Protein AF-A0AA36N960-F1 (afdb_monomer)

Solvent-accessible surface area (backbone atoms only — not comparable to full-atom values): 6024 Å² total; per-residue (Å²): 109,70,69,63,56,48,68,72,43,99,72,58,83,49,68,66,59,47,54,61,64,26,72,66,51,46,50,50,57,66,43,48,58,36,32,61,65,45,42,58,62,53,45,39,52,41,58,34,55,80,50,6,33,73,75,66,74,37,24,44,54,78,75,62,32,78,67,44,54,60,55,50,51,52,50,35,53,51,51,14,51,48,43,41,59,70,47,70,66,26,65,65,52,54,54,51,53,50,54,50,50,57,55,51,66,71,74,108

Radius of gyration: 20.08 Å; Cα contacts (8 Å, |Δi|>4): 70; chains: 1; bounding box: 49×30×51 Å

pLDDT: mean 83.82, std 8.25, range [55.72, 94.06]

Sequence (108 aa):
MSAHRASVVPEVKDGIVKVLGSKFLVGLGNLAFPIFVVHGPLGQIFYKKVIATKLFGGTMMSLFGPQFFYAYLAIVLVAAWVLQKAFLTNKQVSNLSGKMVDKLSKLF

Foldseek 3Di:
DVLVVLLPDPDNPDPVNCVCPDPVNVVVVLLPVLLVVQLVVLCCCQAVQVNVCVPPVGHVCVVVNPVCVVVSVVVSSVSSVCCSPVAVPDPVNVVVVVVVVVVVVVVD

Structure (mmCIF, N/CA/C/O backbone):
data_AF-A0AA36N960-F1
#
_entry.id   AF-A0AA36N960-F1
#
loop_
_atom_site.group_PDB
_atom_site.id
_atom_site.type_symbol
_atom_site.label_atom_id
_atom_site.label_alt_id
_atom_site.label_comp_id
_atom_site.label_asym_id
_atom_site.label_entity_id
_atom_site.label_seq_id
_atom_site.pdbx_PDB_ins_code
_atom_site.Cartn_x
_atom_site.Cartn_y
_atom_site.Cartn_z
_atom_site.occupancy
_atom_site.B_iso_or_equiv
_atom_site.auth_seq_id
_atom_site.auth_comp_id
_atom_site.auth_asym_id
_atom_site.auth_atom_id
_atom_site.pdbx_PDB_model_num
ATOM 1 N N . MET A 1 1 ? -25.715 10.070 13.287 1.00 55.72 1 MET A N 1
ATOM 2 C CA . MET A 1 1 ? -26.088 9.517 14.613 1.00 55.72 1 MET A CA 1
ATOM 3 C C . MET A 1 1 ? -26.918 8.233 14.531 1.00 55.72 1 MET A C 1
ATOM 5 O O . MET A 1 1 ? -26.621 7.325 15.293 1.00 55.72 1 MET A O 1
ATOM 9 N N . SER A 1 2 ? -27.901 8.109 13.621 1.00 64.88 2 SER A N 1
ATOM 10 C CA . SER A 1 2 ? -28.723 6.883 13.487 1.00 64.88 2 SER A CA 1
ATOM 11 C C . SER A 1 2 ? -27.907 5.633 13.113 1.00 64.88 2 SER A C 1
ATOM 13 O O . SER A 1 2 ? -27.917 4.657 13.854 1.00 64.88 2 SER A O 1
ATOM 15 N N . ALA A 1 3 ? -27.086 5.703 12.056 1.00 63.44 3 ALA A N 1
ATOM 16 C CA . ALA A 1 3 ? -26.222 4.588 11.645 1.00 63.44 3 ALA A CA 1
ATOM 17 C C . ALA A 1 3 ? -25.196 4.185 12.725 1.00 63.44 3 ALA A C 1
ATOM 19 O O . ALA A 1 3 ? -24.988 3.002 12.957 1.00 63.44 3 ALA A O 1
ATOM 20 N N . HIS A 1 4 ? -24.619 5.159 13.443 1.00 66.56 4 HIS A N 1
ATOM 21 C CA . HIS A 1 4 ? -23.713 4.894 14.569 1.00 66.56 4 HIS A CA 1
ATOM 22 C C . HIS A 1 4 ? -24.427 4.184 15.729 1.00 66.56 4 HIS A C 1
ATOM 24 O O . HIS A 1 4 ? -23.867 3.286 16.345 1.00 66.56 4 HIS A O 1
ATOM 30 N N . ARG A 1 5 ? -25.672 4.567 16.045 1.00 67.62 5 ARG A N 1
ATOM 31 C CA . ARG A 1 5 ? -26.484 3.869 17.057 1.00 67.62 5 ARG A CA 1
ATOM 32 C C . ARG A 1 5 ? -26.855 2.456 16.605 1.00 67.62 5 ARG A C 1
ATOM 34 O O . ARG A 1 5 ? -26.831 1.545 17.421 1.00 67.62 5 ARG A O 1
ATOM 41 N N . ALA A 1 6 ? -27.142 2.274 15.318 1.00 67.50 6 ALA A N 1
ATOM 42 C CA . ALA A 1 6 ? -27.452 0.977 14.725 1.00 67.50 6 ALA A CA 1
ATOM 43 C C . ALA A 1 6 ? -26.234 0.036 14.627 1.00 67.50 6 ALA A C 1
ATOM 45 O O . ALA A 1 6 ? -26.418 -1.175 14.581 1.00 67.50 6 ALA A O 1
ATOM 46 N N . SER A 1 7 ? -25.003 0.561 14.623 1.00 66.50 7 SER A N 1
ATOM 47 C CA . SER A 1 7 ? -23.771 -0.241 14.558 1.00 66.50 7 SER A CA 1
ATOM 48 C C . SER A 1 7 ? -23.220 -0.687 15.918 1.00 66.50 7 SER A C 1
ATOM 50 O O . SER A 1 7 ? -22.332 -1.531 15.949 1.00 66.50 7 SER A O 1
ATOM 52 N N . VAL A 1 8 ? -23.705 -0.121 17.032 1.00 68.94 8 VAL A N 1
ATOM 53 C CA . VAL A 1 8 ? -23.256 -0.462 18.403 1.00 68.94 8 VAL A CA 1
ATOM 54 C C . VAL A 1 8 ? -24.243 -1.350 19.172 1.00 68.94 8 VAL A C 1
ATOM 56 O O . VAL A 1 8 ? -23.961 -1.739 20.303 1.00 68.94 8 VAL A O 1
ATOM 59 N N . VAL A 1 9 ? -25.397 -1.676 18.582 1.00 73.81 9 VAL A N 1
ATOM 60 C CA . VAL A 1 9 ? -26.359 -2.629 19.157 1.00 73.81 9 VAL A CA 1
ATOM 61 C C . VAL A 1 9 ? -25.942 -4.078 18.870 1.00 73.81 9 VAL A C 1
ATOM 63 O O . VAL A 1 9 ? -25.445 -4.362 17.781 1.00 73.81 9 VAL A O 1
ATOM 66 N N . PRO A 1 10 ? -26.168 -5.010 19.818 1.00 63.06 10 PRO A N 1
ATOM 67 C CA . PRO A 1 10 ? -25.724 -6.403 19.706 1.00 63.06 10 PRO A CA 1
ATOM 68 C C . PRO A 1 10 ? -26.371 -7.169 18.539 1.00 63.06 10 PRO A C 1
ATOM 70 O O . PRO A 1 10 ? -25.763 -8.092 18.007 1.00 63.06 10 PRO A O 1
ATOM 73 N N . GLU A 1 11 ? -27.561 -6.754 18.094 1.00 69.69 11 GLU A N 1
ATOM 74 C CA . GLU A 1 11 ? -28.188 -7.221 16.854 1.00 69.69 11 GLU A CA 1
ATOM 75 C C . GLU A 1 11 ? -28.402 -6.055 15.882 1.00 69.69 11 GLU A 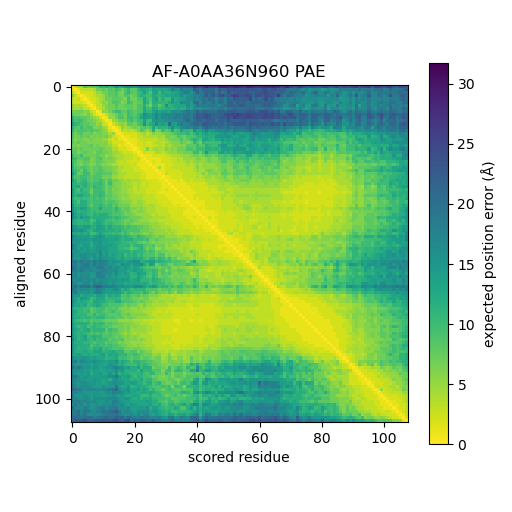C 1
ATOM 77 O O . GLU A 1 11 ? -29.285 -5.211 16.060 1.00 69.69 11 GLU A O 1
ATOM 82 N N . VAL A 1 12 ? -27.607 -6.032 14.812 1.00 69.25 12 VAL A N 1
ATOM 83 C CA . VAL A 1 12 ? -27.741 -5.063 13.719 1.00 69.25 12 VAL A CA 1
ATOM 84 C C . VAL A 1 12 ? -28.893 -5.492 12.803 1.00 69.25 12 VAL A C 1
ATOM 86 O O . VAL A 1 12 ? -28.751 -6.419 12.002 1.00 69.25 12 VAL A O 1
ATOM 89 N N . LYS A 1 13 ? -30.041 -4.814 12.917 1.00 70.94 13 LYS A N 1
ATOM 90 C CA . LYS A 1 13 ? -31.243 -5.071 12.093 1.00 70.94 13 LYS A CA 1
ATOM 91 C C . LYS A 1 13 ? -31.237 -4.346 10.741 1.00 70.94 13 LYS A C 1
ATOM 93 O O . LYS A 1 13 ? -31.977 -4.730 9.842 1.00 70.94 13 LYS A O 1
ATOM 98 N N . ASP A 1 14 ? -30.405 -3.319 10.587 1.00 76.56 14 ASP A N 1
ATOM 99 C CA . ASP A 1 14 ? -30.291 -2.538 9.354 1.00 76.56 14 ASP A CA 1
ATOM 100 C C . ASP A 1 14 ? -29.401 -3.263 8.326 1.00 76.56 14 ASP A C 1
ATOM 102 O O . ASP A 1 14 ? -28.222 -3.538 8.574 1.00 76.56 14 ASP A O 1
ATOM 106 N N . GLY A 1 15 ? -29.971 -3.578 7.158 1.00 77.06 15 GLY A N 1
ATOM 107 C CA . GLY A 1 15 ? -29.287 -4.301 6.086 1.00 77.06 15 GL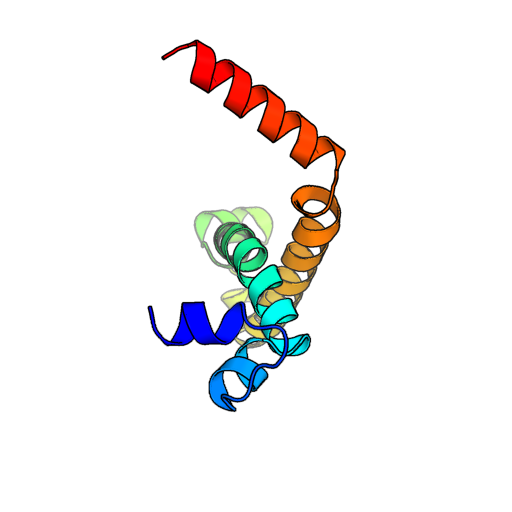Y A CA 1
ATOM 108 C C . GLY A 1 15 ? -28.058 -3.571 5.536 1.00 77.06 15 GLY A C 1
ATOM 109 O O . GLY A 1 15 ? -27.064 -4.222 5.214 1.00 77.06 15 GLY A O 1
ATOM 110 N N . ILE A 1 16 ? -28.071 -2.235 5.497 1.00 78.81 16 ILE A N 1
ATOM 111 C CA . ILE A 1 16 ? -26.935 -1.436 5.010 1.00 78.81 16 ILE A CA 1
ATOM 112 C C . ILE A 1 16 ? -25.783 -1.507 6.013 1.00 78.81 16 ILE A C 1
ATOM 114 O O . ILE A 1 16 ? -24.638 -1.752 5.634 1.00 78.81 16 ILE A O 1
ATOM 118 N N . VAL A 1 17 ? -26.085 -1.372 7.306 1.00 79.31 17 VAL A N 1
ATOM 119 C CA . VAL A 1 17 ? -25.077 -1.465 8.375 1.00 79.31 17 VAL A CA 1
ATOM 120 C C . VAL A 1 17 ? -24.484 -2.875 8.440 1.00 79.31 17 VAL A C 1
ATOM 122 O O . VAL A 1 17 ? -23.280 -3.026 8.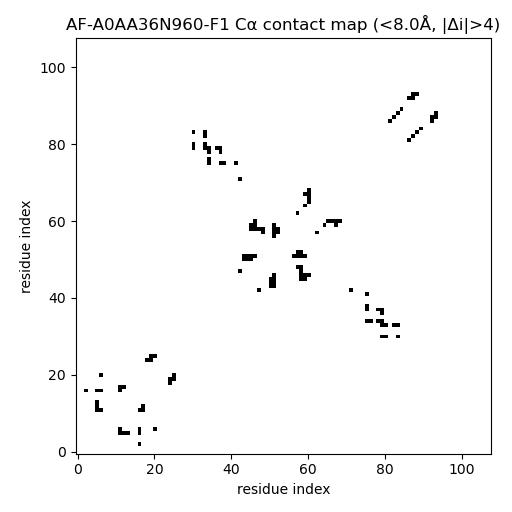641 1.00 79.31 17 VAL A O 1
ATOM 125 N N . LYS A 1 18 ? -25.287 -3.914 8.181 1.00 78.81 18 LYS A N 1
ATOM 126 C CA . LYS A 1 18 ? -24.819 -5.307 8.117 1.00 78.81 18 LYS A CA 1
ATOM 127 C C . LYS A 1 18 ? -23.867 -5.563 6.943 1.00 78.81 18 LYS A C 1
ATOM 129 O O . LYS A 1 18 ? -22.877 -6.273 7.111 1.00 78.81 18 LYS A O 1
ATOM 134 N N . VAL A 1 19 ? -24.133 -4.979 5.772 1.00 82.81 19 VAL A N 1
ATOM 135 C CA . VAL A 1 19 ? -23.238 -5.077 4.605 1.00 82.81 19 VAL A CA 1
ATOM 136 C C . VAL A 1 19 ? -21.942 -4.311 4.859 1.00 82.81 19 VAL A C 1
ATOM 138 O O . VAL A 1 19 ? -20.861 -4.881 4.706 1.00 82.81 19 VAL A O 1
ATOM 141 N N . LEU A 1 20 ? -22.028 -3.061 5.317 1.00 80.56 20 LEU A N 1
ATOM 142 C CA . LEU A 1 20 ? -20.854 -2.231 5.612 1.00 80.56 20 LEU A CA 1
ATOM 143 C C . LEU A 1 20 ? -19.989 -2.811 6.743 1.00 80.56 20 LEU A C 1
ATOM 145 O O . LEU A 1 20 ? -18.767 -2.708 6.693 1.00 80.56 20 LEU A O 1
ATOM 149 N N . GLY A 1 21 ? -20.608 -3.476 7.720 1.00 77.00 21 GLY A N 1
ATOM 150 C CA . GLY A 1 21 ? -19.927 -4.201 8.795 1.00 77.00 21 GLY A CA 1
ATOM 151 C C . GLY A 1 21 ? -19.454 -5.609 8.418 1.00 77.00 21 GLY A C 1
ATOM 152 O O . GLY A 1 21 ? -18.919 -6.322 9.269 1.00 77.00 21 GLY A O 1
ATOM 153 N N . SER A 1 22 ? -19.648 -6.050 7.171 1.00 84.38 22 SER A N 1
ATOM 154 C CA . SER A 1 22 ? -19.191 -7.372 6.744 1.00 84.38 22 SER A CA 1
ATOM 155 C C . SER A 1 22 ? -17.668 -7.482 6.853 1.00 84.38 22 SER A C 1
ATOM 157 O O . SER A 1 22 ? -16.928 -6.548 6.540 1.00 84.38 22 SER A O 1
ATOM 159 N N . LYS A 1 23 ? -17.176 -8.660 7.258 1.00 81.94 23 LYS A N 1
ATOM 160 C CA . LYS A 1 23 ? -15.732 -8.912 7.436 1.00 81.94 23 LYS A CA 1
ATOM 161 C C . LYS A 1 23 ? -14.911 -8.573 6.188 1.00 81.94 23 LYS A C 1
ATOM 163 O O . LYS A 1 23 ? -13.759 -8.172 6.309 1.00 81.94 23 LYS A O 1
ATOM 168 N N . PHE A 1 24 ? -15.507 -8.716 5.005 1.00 85.19 24 PHE A N 1
ATOM 169 C CA . PHE A 1 24 ? -14.874 -8.376 3.738 1.00 85.19 24 PHE A CA 1
ATOM 170 C C . PHE A 1 24 ? -14.680 -6.864 3.570 1.00 85.19 24 PHE A C 1
ATOM 172 O O . PHE A 1 24 ? -13.553 -6.421 3.364 1.00 85.19 24 PHE A O 1
ATOM 179 N N . LEU A 1 25 ? -15.742 -6.064 3.723 1.00 84.62 25 LEU A N 1
ATOM 180 C CA . LEU A 1 25 ? -15.662 -4.605 3.592 1.00 84.62 25 LEU A CA 1
ATOM 181 C C . LEU A 1 25 ? -14.823 -3.970 4.702 1.00 84.62 25 LEU A C 1
ATOM 183 O O . LEU A 1 25 ? -14.029 -3.075 4.426 1.00 84.62 25 LEU A O 1
ATOM 187 N N . VAL A 1 26 ? -14.911 -4.492 5.927 1.00 85.38 26 VAL A N 1
ATOM 188 C CA . VAL A 1 26 ? -14.022 -4.092 7.029 1.00 85.38 26 VAL A CA 1
ATOM 189 C C . VAL A 1 26 ? -12.565 -4.443 6.706 1.00 85.38 26 VAL A C 1
ATOM 191 O O . VAL A 1 26 ? -11.668 -3.634 6.930 1.00 85.38 26 VAL A O 1
ATOM 194 N N . GLY A 1 27 ? -12.313 -5.620 6.126 1.00 83.19 27 GLY A N 1
ATOM 195 C CA . GLY A 1 27 ? -10.983 -6.026 5.671 1.00 83.19 27 GLY A CA 1
ATOM 196 C C . GLY A 1 27 ? -10.406 -5.094 4.601 1.00 83.19 27 GLY A C 1
ATOM 197 O O . GLY A 1 27 ? -9.250 -4.686 4.705 1.00 83.19 27 GLY A O 1
ATOM 198 N N . LEU A 1 28 ? -11.217 -4.707 3.613 1.00 85.75 28 LEU A N 1
ATOM 199 C CA . LEU A 1 28 ? -10.828 -3.734 2.588 1.00 85.75 28 LEU A CA 1
ATOM 200 C C . LEU A 1 28 ? -10.602 -2.338 3.181 1.00 85.75 28 LEU A C 1
ATOM 202 O O . LEU A 1 28 ? -9.617 -1.685 2.842 1.00 85.75 28 LEU A O 1
ATOM 206 N N . GLY A 1 29 ? -11.458 -1.907 4.112 1.00 86.06 29 GLY A N 1
ATOM 207 C CA . GLY A 1 29 ? -11.298 -0.647 4.840 1.00 86.06 29 GLY A CA 1
ATOM 208 C C . GLY A 1 29 ? -9.981 -0.588 5.616 1.00 86.06 29 GLY A C 1
ATOM 209 O O . GLY A 1 29 ? -9.268 0.410 5.550 1.00 86.06 29 GLY A O 1
ATOM 210 N N . ASN A 1 30 ? -9.595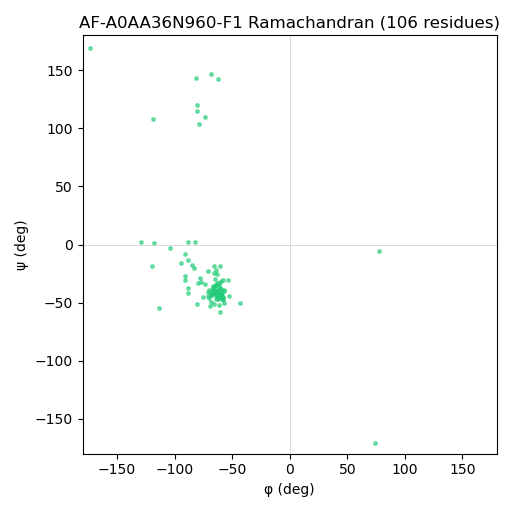 -1.689 6.263 1.00 86.44 30 ASN A N 1
ATOM 211 C CA . ASN A 1 30 ? -8.320 -1.791 6.977 1.00 86.44 30 ASN A CA 1
ATOM 212 C C . ASN A 1 30 ? -7.098 -1.699 6.048 1.00 86.44 30 ASN A C 1
ATOM 214 O O . ASN A 1 30 ? -6.052 -1.218 6.471 1.00 86.44 30 ASN A O 1
ATOM 218 N N . LEU A 1 31 ? -7.216 -2.140 4.792 1.00 87.94 31 LEU A N 1
ATOM 219 C CA . LEU A 1 31 ? -6.152 -2.029 3.786 1.00 87.94 31 LEU A CA 1
ATOM 220 C C . LEU A 1 31 ? -6.106 -0.658 3.098 1.00 87.94 31 LEU A C 1
ATOM 222 O O . LEU A 1 31 ? -5.058 -0.289 2.567 1.00 87.94 31 LEU A O 1
ATOM 226 N N . ALA A 1 32 ? -7.192 0.117 3.131 1.00 89.69 32 ALA A N 1
ATOM 227 C CA . ALA A 1 32 ? -7.279 1.403 2.442 1.00 89.69 32 ALA A CA 1
ATOM 228 C C . ALA A 1 32 ? -6.220 2.412 2.922 1.00 89.69 32 ALA A C 1
ATOM 230 O O . ALA A 1 32 ? -5.577 3.065 2.101 1.00 89.69 32 ALA A O 1
ATOM 231 N N . PHE A 1 33 ? -5.986 2.508 4.236 1.00 90.25 33 PHE A N 1
ATOM 232 C CA . PHE A 1 33 ? -4.964 3.405 4.788 1.00 90.25 33 PHE A CA 1
ATOM 233 C C . PHE A 1 33 ? -3.529 3.005 4.390 1.00 90.25 33 PHE A C 1
ATOM 235 O O . PHE A 1 33 ? -2.813 3.850 3.853 1.00 90.25 33 PHE A O 1
ATOM 242 N N . PRO A 1 34 ? -3.089 1.743 4.561 1.00 90.94 34 PRO A N 1
ATOM 243 C CA . PRO A 1 34 ? -1.793 1.296 4.054 1.00 90.94 34 PRO A CA 1
ATOM 244 C C . PRO A 1 34 ? -1.591 1.586 2.564 1.00 90.94 34 PRO A C 1
ATOM 246 O O . PRO A 1 34 ? -0.534 2.085 2.183 1.00 90.94 34 PRO A O 1
ATOM 249 N N . ILE A 1 35 ? -2.608 1.327 1.730 1.00 93.19 35 ILE A N 1
ATOM 250 C CA . ILE A 1 35 ? -2.577 1.645 0.294 1.00 93.19 35 ILE A CA 1
ATOM 251 C C . ILE A 1 35 ? -2.361 3.147 0.092 1.00 93.19 35 ILE A C 1
ATOM 253 O O . ILE A 1 35 ? -1.490 3.541 -0.685 1.00 93.19 35 ILE A O 1
ATOM 257 N N . PHE A 1 36 ? -3.099 3.992 0.817 1.00 91.81 36 PHE A N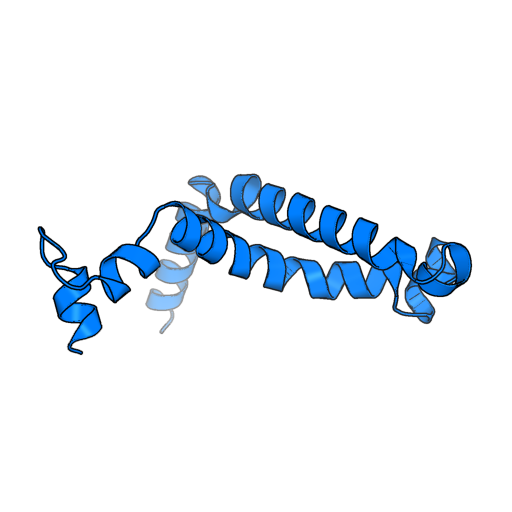 1
ATOM 258 C CA . PHE A 1 36 ? -2.936 5.443 0.754 1.00 91.81 36 PHE A CA 1
ATOM 259 C C . PHE A 1 36 ? -1.500 5.880 1.085 1.00 91.81 36 PHE A C 1
ATOM 261 O O . PHE A 1 36 ? -0.939 6.719 0.385 1.00 91.81 36 PHE A O 1
ATOM 268 N N . VAL A 1 37 ? -0.860 5.258 2.074 1.00 91.62 37 VAL A N 1
ATOM 269 C CA . VAL A 1 37 ? 0.528 5.573 2.440 1.00 91.62 37 VAL A CA 1
ATOM 270 C C . VAL A 1 37 ? 1.521 5.156 1.349 1.00 91.62 37 VAL A C 1
ATOM 272 O O . VAL A 1 37 ? 2.430 5.920 1.030 1.00 91.62 37 VAL A O 1
ATOM 275 N N . VAL A 1 38 ? 1.367 3.964 0.760 1.00 93.94 38 VAL A N 1
ATOM 276 C CA . VAL A 1 38 ? 2.394 3.403 -0.141 1.00 93.94 38 VAL A CA 1
ATOM 277 C C . VAL A 1 38 ? 2.208 3.747 -1.620 1.00 93.94 38 VAL A C 1
ATOM 279 O O . VAL A 1 38 ? 3.200 3.807 -2.347 1.00 93.94 38 VAL A O 1
ATOM 282 N N . HIS A 1 39 ? 0.979 3.998 -2.091 1.00 93.94 39 HIS A N 1
ATOM 283 C CA . HIS A 1 39 ? 0.725 4.210 -3.522 1.00 93.94 39 HIS A CA 1
ATOM 284 C C . HIS A 1 39 ? 1.437 5.463 -4.055 1.00 93.94 39 HIS A C 1
ATOM 286 O O . HIS A 1 39 ? 2.038 5.418 -5.121 1.00 93.94 39 HIS A O 1
ATOM 292 N N . GLY A 1 40 ? 1.439 6.570 -3.306 1.00 91.25 40 GLY A N 1
ATOM 293 C CA . GLY A 1 40 ? 2.081 7.817 -3.729 1.00 91.25 40 GLY A CA 1
ATOM 294 C C . GLY A 1 40 ? 3.590 7.651 -3.963 1.00 91.25 40 GLY A C 1
ATOM 295 O O . GLY A 1 40 ? 4.055 7.870 -5.085 1.00 91.25 40 GLY A O 1
ATOM 296 N N . PRO A 1 41 ? 4.364 7.219 -2.951 1.00 93.06 41 PRO A N 1
ATOM 297 C CA . PRO A 1 41 ? 5.801 6.988 -3.091 1.00 93.06 41 PRO A CA 1
ATOM 298 C C . PRO A 1 41 ? 6.156 5.941 -4.156 1.00 93.06 41 PRO A C 1
ATOM 300 O O . PRO A 1 41 ? 7.048 6.175 -4.971 1.00 93.06 41 PRO A O 1
ATOM 303 N N . LEU A 1 42 ? 5.436 4.814 -4.214 1.00 92.56 42 LEU A N 1
ATOM 304 C CA . LEU A 1 42 ? 5.670 3.795 -5.245 1.00 92.56 42 LEU A CA 1
ATOM 305 C C . LEU A 1 42 ? 5.373 4.341 -6.646 1.00 92.56 42 LEU A C 1
ATOM 307 O O . LEU A 1 42 ? 6.151 4.128 -7.576 1.00 92.56 42 LEU A O 1
ATOM 311 N N . GLY A 1 43 ? 4.294 5.108 -6.800 1.00 90.44 43 GLY A N 1
ATOM 312 C CA . GLY A 1 43 ? 3.964 5.778 -8.053 1.00 90.44 43 GLY A CA 1
ATOM 313 C C . GLY A 1 43 ? 5.066 6.741 -8.497 1.00 90.44 43 GLY A C 1
ATOM 314 O O . GLY A 1 43 ? 5.407 6.796 -9.679 1.00 90.44 43 GLY A O 1
ATOM 315 N N . GLN A 1 44 ? 5.697 7.447 -7.555 1.00 91.06 44 GLN A N 1
ATOM 316 C CA . GLN A 1 44 ? 6.842 8.304 -7.860 1.00 91.06 44 GLN A CA 1
ATOM 317 C C . GLN A 1 44 ? 8.049 7.506 -8.364 1.00 91.06 44 GLN A C 1
ATOM 319 O O . GLN A 1 44 ? 8.694 7.940 -9.315 1.00 91.06 44 GLN A O 1
ATOM 324 N N . ILE A 1 45 ? 8.333 6.336 -7.791 1.00 91.12 45 ILE A N 1
ATOM 325 C CA . ILE A 1 45 ? 9.449 5.482 -8.226 1.00 91.12 45 ILE A CA 1
ATOM 326 C C . ILE A 1 45 ? 9.251 4.999 -9.670 1.00 91.12 45 ILE A C 1
ATOM 328 O O . ILE A 1 45 ? 10.188 5.046 -10.466 1.00 91.12 45 ILE A O 1
ATOM 332 N N . PHE A 1 46 ? 8.035 4.578 -10.029 1.00 88.69 46 PHE A N 1
ATOM 333 C CA . PHE A 1 46 ? 7.776 3.942 -11.326 1.00 88.69 46 PHE A CA 1
ATOM 334 C C . PHE A 1 46 ? 7.372 4.909 -12.449 1.00 88.69 46 PHE A C 1
ATOM 336 O O . PHE A 1 46 ? 7.670 4.650 -13.619 1.00 88.69 46 PHE A O 1
ATOM 343 N N . TYR A 1 47 ? 6.710 6.024 -12.120 1.00 87.31 47 TYR A N 1
ATOM 344 C CA . TYR A 1 47 ? 6.107 6.921 -13.117 1.00 87.31 47 TYR A CA 1
ATOM 345 C C . TYR A 1 47 ? 6.658 8.348 -13.109 1.00 87.31 47 TYR A C 1
ATOM 347 O O . TYR A 1 47 ? 6.520 9.050 -14.113 1.00 87.31 47 TYR A O 1
ATOM 355 N N . LYS A 1 48 ? 7.321 8.810 -12.038 1.00 90.69 48 LYS A N 1
ATOM 356 C CA . LYS A 1 48 ? 7.924 10.151 -12.057 1.00 90.69 48 LYS A CA 1
ATOM 357 C C . LYS A 1 48 ? 9.163 10.122 -12.941 1.00 90.69 48 LYS A C 1
ATOM 359 O O . LYS A 1 48 ? 10.184 9.572 -12.547 1.00 90.69 48 LYS A O 1
ATOM 364 N N . LYS A 1 49 ? 9.089 10.775 -14.104 1.00 86.56 49 LYS A N 1
ATOM 365 C CA . LYS A 1 49 ? 10.138 10.786 -15.142 1.00 86.56 49 LYS A CA 1
ATOM 366 C C . LYS A 1 49 ? 11.553 10.960 -14.582 1.00 86.56 49 LYS A C 1
ATOM 368 O O . LYS A 1 49 ? 12.417 10.149 -14.863 1.00 86.56 49 LYS A O 1
ATOM 373 N N . VAL A 1 50 ? 11.773 11.955 -13.722 1.00 90.88 50 VAL A N 1
ATOM 374 C CA . VAL A 1 50 ? 13.101 12.227 -13.136 1.00 90.88 50 VAL A CA 1
ATOM 375 C C . VAL A 1 50 ? 13.645 11.046 -12.323 1.00 90.88 50 VAL A C 1
ATOM 377 O O . VAL A 1 50 ? 14.837 10.760 -12.387 1.00 90.88 50 VAL A O 1
ATOM 380 N N . ILE A 1 51 ? 12.790 10.369 -11.555 1.00 88.62 51 ILE A N 1
ATOM 381 C CA . ILE A 1 51 ? 13.193 9.247 -10.698 1.00 88.62 51 ILE A CA 1
ATOM 382 C C . ILE A 1 51 ? 13.307 7.975 -11.539 1.00 88.62 51 ILE A C 1
ATOM 384 O O . ILE A 1 51 ? 14.348 7.324 -11.535 1.00 88.62 51 ILE A O 1
ATOM 388 N N . ALA A 1 52 ? 12.273 7.663 -12.318 1.00 87.06 52 ALA A N 1
ATOM 389 C CA . ALA A 1 52 ? 12.210 6.447 -13.114 1.00 87.06 52 ALA A CA 1
ATOM 390 C C . ALA A 1 52 ? 13.301 6.399 -14.197 1.00 87.06 52 ALA A C 1
ATOM 392 O O . ALA A 1 52 ? 13.932 5.365 -14.378 1.00 87.06 52 ALA A O 1
ATOM 393 N N . THR A 1 53 ? 13.617 7.522 -14.851 1.00 88.12 53 THR A N 1
ATOM 394 C CA . THR A 1 53 ? 14.729 7.582 -15.812 1.00 88.12 53 THR A CA 1
ATOM 395 C C . THR A 1 53 ? 16.083 7.341 -15.145 1.00 88.12 53 THR A C 1
ATOM 397 O O . THR A 1 53 ? 16.937 6.700 -15.747 1.00 88.12 53 THR A O 1
ATOM 400 N N . LYS A 1 54 ? 16.283 7.785 -13.896 1.00 89.50 54 LYS A N 1
ATOM 401 C CA . LYS A 1 54 ? 17.532 7.524 -13.160 1.00 89.50 54 LYS A CA 1
ATOM 402 C C . LYS A 1 54 ? 17.663 6.078 -12.683 1.00 89.50 54 LYS A C 1
ATOM 404 O O . LYS A 1 54 ? 18.777 5.577 -12.625 1.00 89.50 54 LYS A O 1
ATOM 409 N N . LEU A 1 55 ? 16.558 5.432 -12.317 1.00 89.31 55 LEU A N 1
ATOM 410 C CA . LEU A 1 55 ? 16.573 4.069 -11.777 1.00 89.31 55 LEU A CA 1
ATOM 411 C C . LEU A 1 55 ? 16.483 2.990 -12.860 1.00 89.31 55 LEU A C 1
AT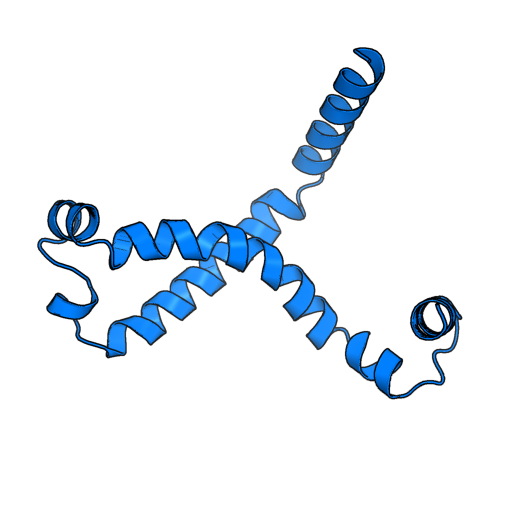OM 413 O O . LEU A 1 55 ? 17.110 1.945 -12.736 1.00 89.31 55 LEU A O 1
ATOM 417 N N . PHE A 1 56 ? 15.700 3.238 -13.908 1.00 86.44 56 PHE A N 1
ATOM 418 C CA . PHE A 1 56 ? 15.301 2.226 -14.888 1.00 86.44 56 PHE A CA 1
ATOM 419 C C . PHE A 1 56 ? 15.549 2.652 -16.342 1.00 86.44 56 PHE A C 1
ATOM 421 O O . PHE A 1 56 ? 15.191 1.924 -17.260 1.00 86.44 56 PHE A O 1
ATOM 428 N N . GLY A 1 57 ? 16.119 3.838 -16.583 1.00 83.50 57 GLY A N 1
ATOM 429 C CA . GLY A 1 57 ? 16.363 4.359 -17.936 1.00 83.50 57 GLY A CA 1
ATOM 430 C C . GLY A 1 57 ? 15.125 4.935 -18.639 1.00 83.50 57 GLY A C 1
ATOM 431 O O . GLY A 1 57 ? 15.248 5.557 -19.689 1.00 83.50 57 GLY A O 1
ATOM 432 N N . GLY A 1 58 ? 13.935 4.820 -18.046 1.00 84.25 58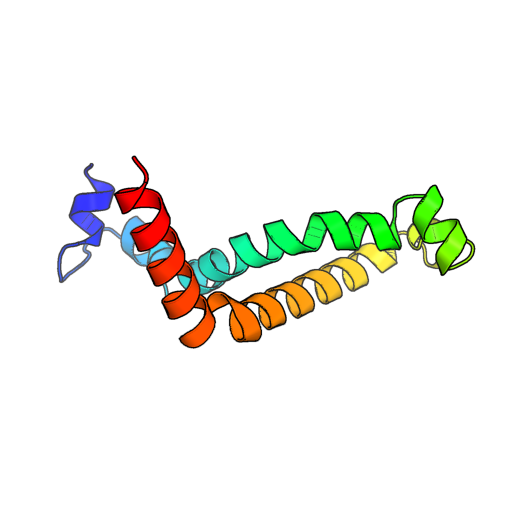 GLY A N 1
ATOM 433 C CA . GLY A 1 58 ? 12.678 5.357 -18.569 1.00 84.25 58 GLY A CA 1
ATOM 434 C C . GLY A 1 58 ? 11.536 5.192 -17.566 1.00 84.25 58 GLY A C 1
ATOM 435 O O . GLY A 1 58 ? 11.683 4.504 -16.558 1.00 84.25 58 GLY A O 1
ATOM 436 N N . THR A 1 59 ? 10.387 5.829 -17.807 1.00 85.56 59 THR A N 1
ATOM 437 C CA . THR A 1 59 ? 9.186 5.531 -17.009 1.00 85.56 59 THR A CA 1
ATOM 438 C C . THR A 1 59 ? 8.708 4.121 -17.324 1.00 85.56 59 THR A C 1
ATOM 440 O O . THR A 1 59 ? 8.795 3.680 -18.470 1.00 85.56 59 THR A O 1
ATOM 443 N N . MET A 1 60 ? 8.145 3.419 -16.341 1.00 84.19 60 MET A N 1
ATOM 444 C CA . MET A 1 60 ? 7.656 2.055 -16.573 1.00 84.19 60 MET A CA 1
ATOM 445 C C . MET A 1 60 ? 6.574 1.999 -17.658 1.00 84.19 60 MET A C 1
ATOM 447 O O . MET A 1 60 ? 6.524 1.052 -18.434 1.00 84.19 60 MET A O 1
ATOM 451 N N . MET A 1 61 ? 5.782 3.068 -17.788 1.00 82.81 61 MET A N 1
ATOM 452 C CA . MET A 1 61 ? 4.826 3.233 -18.884 1.00 82.81 61 MET A CA 1
ATOM 453 C C . MET A 1 61 ? 5.496 3.334 -20.263 1.00 82.81 61 MET A C 1
ATOM 455 O O . MET A 1 61 ? 4.944 2.850 -21.242 1.00 82.81 61 MET A O 1
ATOM 459 N N . SER A 1 62 ? 6.675 3.954 -20.361 1.00 84.06 62 SER A N 1
ATOM 460 C CA . SER A 1 62 ? 7.418 4.070 -21.621 1.00 84.06 62 SER A CA 1
ATOM 461 C C . SER A 1 62 ? 8.153 2.783 -21.992 1.00 84.06 62 SER A C 1
ATOM 463 O O . SER A 1 62 ? 8.385 2.553 -23.173 1.00 84.06 62 SER A O 1
ATOM 465 N N . LEU A 1 63 ? 8.552 1.982 -21.001 1.00 85.62 63 LEU A N 1
ATOM 466 C CA . LEU A 1 63 ? 9.335 0.759 -21.206 1.00 85.62 63 LEU A CA 1
ATOM 467 C C . LEU A 1 63 ? 8.450 -0.470 -21.443 1.00 85.62 63 LEU A C 1
ATOM 469 O O . LEU A 1 63 ? 8.744 -1.285 -22.308 1.00 85.62 63 LEU A O 1
ATOM 473 N N . PHE A 1 64 ? 7.357 -0.589 -20.688 1.00 84.31 64 PHE A N 1
ATOM 474 C CA . PHE A 1 64 ? 6.473 -1.762 -20.686 1.00 84.31 64 PHE A CA 1
ATOM 475 C C . PHE A 1 64 ? 5.046 -1.438 -21.149 1.00 84.31 64 PHE A C 1
ATOM 477 O O . PHE A 1 64 ? 4.175 -2.308 -21.167 1.00 84.31 64 PHE A O 1
ATOM 484 N N . GLY A 1 65 ? 4.781 -0.183 -21.518 1.00 85.31 65 GLY A N 1
ATOM 485 C CA . GLY A 1 65 ? 3.464 0.259 -21.959 1.00 85.31 65 GLY A CA 1
ATOM 486 C C . GLY A 1 65 ? 2.436 0.400 -20.824 1.00 85.31 65 GLY A C 1
ATOM 487 O O . GLY A 1 65 ? 2.760 0.298 -19.636 1.00 85.31 65 GLY A O 1
ATOM 488 N N . PRO A 1 66 ? 1.155 0.622 -21.173 1.00 86.31 66 PRO A N 1
ATOM 489 C CA . PRO A 1 66 ? 0.072 0.834 -20.207 1.00 86.31 66 PRO A CA 1
ATOM 490 C C . PRO A 1 66 ? -0.215 -0.378 -19.308 1.00 86.31 66 PRO A C 1
ATOM 492 O O . PRO A 1 66 ? -0.767 -0.228 -18.221 1.00 86.31 66 PRO A O 1
ATOM 495 N N . GLN A 1 67 ? 0.172 -1.582 -19.738 1.00 88.00 67 GLN A N 1
ATOM 496 C CA . GLN A 1 67 ? -0.092 -2.830 -19.016 1.00 88.00 67 GLN A CA 1
ATOM 497 C C . GLN A 1 67 ? 0.640 -2.905 -17.670 1.00 88.00 67 GLN A C 1
ATOM 499 O O . GLN A 1 67 ? 0.156 -3.558 -16.743 1.00 88.00 67 GLN A O 1
ATOM 504 N N . PHE A 1 68 ? 1.752 -2.178 -17.516 1.00 89.88 68 PHE A N 1
ATOM 505 C CA . PHE A 1 68 ? 2.469 -2.099 -16.244 1.00 89.88 68 PHE A CA 1
ATOM 506 C C . PHE A 1 68 ? 1.607 -1.521 -15.110 1.00 89.88 68 PHE A C 1
ATOM 508 O O . PHE A 1 68 ? 1.887 -1.764 -13.938 1.00 89.88 68 PHE A O 1
ATOM 515 N N . PHE A 1 69 ? 0.512 -0.822 -15.424 1.00 87.62 69 PHE A N 1
ATOM 516 C CA . PHE A 1 69 ? -0.433 -0.351 -14.416 1.00 87.62 69 PHE A CA 1
ATOM 517 C C . PHE A 1 69 ? -0.999 -1.487 -13.550 1.00 87.62 69 PHE A C 1
ATOM 519 O O . PHE A 1 69 ? -1.090 -1.336 -12.332 1.00 87.62 69 PHE A O 1
ATOM 526 N N . TYR A 1 70 ? -1.295 -2.652 -14.136 1.00 90.62 70 TYR A N 1
ATOM 527 C CA . TYR A 1 70 ? -1.778 -3.810 -13.376 1.00 90.62 70 TYR A CA 1
ATOM 528 C C . TYR A 1 70 ? -0.701 -4.376 -12.444 1.00 90.62 70 TYR A C 1
ATOM 530 O O . TYR A 1 70 ? -0.987 -4.703 -11.292 1.00 90.62 70 TYR A O 1
ATOM 538 N N . ALA A 1 71 ? 0.550 -4.428 -12.909 1.00 90.81 71 ALA A N 1
ATOM 539 C CA . ALA A 1 71 ? 1.684 -4.835 -12.083 1.00 90.81 71 ALA A CA 1
ATOM 540 C C . ALA A 1 71 ? 1.917 -3.844 -10.933 1.00 90.81 71 ALA A C 1
ATOM 542 O O . ALA A 1 71 ? 2.098 -4.249 -9.788 1.00 90.81 71 ALA A O 1
ATOM 543 N N . TYR A 1 72 ? 1.829 -2.543 -11.212 1.00 90.94 72 TYR A N 1
ATOM 544 C CA . TYR A 1 72 ? 1.904 -1.494 -10.203 1.00 90.94 72 TYR A CA 1
ATOM 545 C C . TYR A 1 72 ? 0.817 -1.644 -9.129 1.00 90.94 72 TYR A C 1
ATOM 547 O O . TYR A 1 72 ? 1.133 -1.590 -7.942 1.00 90.94 72 TYR A O 1
ATOM 555 N N . LEU A 1 73 ? -0.438 -1.895 -9.517 1.00 91.94 73 LEU A N 1
ATOM 556 C CA . LEU A 1 73 ? -1.518 -2.150 -8.559 1.00 91.94 73 LEU A CA 1
ATOM 557 C C . LEU A 1 73 ? -1.218 -3.365 -7.675 1.00 91.94 73 LEU A C 1
ATOM 559 O O . LEU A 1 73 ? -1.385 -3.286 -6.458 1.00 91.94 73 LEU A O 1
ATOM 563 N N . ALA A 1 74 ? -0.728 -4.462 -8.258 1.00 93.31 74 ALA A N 1
ATOM 564 C CA . ALA A 1 74 ? -0.335 -5.643 -7.495 1.00 93.31 74 ALA A CA 1
ATOM 565 C C . ALA A 1 74 ? 0.792 -5.326 -6.496 1.00 93.31 74 ALA A C 1
ATOM 567 O O . ALA A 1 74 ? 0.695 -5.697 -5.327 1.00 93.31 74 ALA A O 1
ATOM 568 N N . ILE A 1 75 ? 1.818 -4.577 -6.916 1.00 93.50 75 ILE A N 1
ATOM 569 C CA . ILE A 1 75 ? 2.922 -4.144 -6.043 1.00 93.50 75 ILE A CA 1
ATOM 570 C C . ILE A 1 75 ? 2.398 -3.286 -4.886 1.00 93.50 75 ILE A C 1
ATOM 572 O O . ILE A 1 75 ? 2.776 -3.514 -3.739 1.00 93.50 75 ILE A O 1
ATOM 576 N N . VAL A 1 76 ? 1.505 -2.332 -5.160 1.00 94.06 76 VAL A N 1
ATOM 577 C CA . VAL A 1 76 ? 0.901 -1.473 -4.130 1.00 94.06 76 VAL A CA 1
ATOM 578 C C . VAL A 1 76 ? 0.087 -2.296 -3.135 1.00 94.06 76 VAL A C 1
ATOM 580 O O . VAL A 1 76 ? 0.225 -2.085 -1.933 1.00 94.06 76 VAL A O 1
ATOM 583 N N . LEU A 1 77 ? -0.716 -3.257 -3.600 1.00 93.31 77 LEU A N 1
ATOM 584 C CA . LEU A 1 77 ? -1.499 -4.133 -2.723 1.00 93.31 77 LEU A CA 1
ATOM 585 C C . LEU A 1 77 ? -0.607 -5.009 -1.838 1.00 93.31 77 LEU A C 1
ATOM 587 O O . LEU A 1 77 ? -0.864 -5.131 -0.640 1.00 93.31 77 LEU A O 1
ATOM 591 N N . VAL A 1 78 ? 0.460 -5.581 -2.399 1.00 93.62 78 VAL A N 1
ATOM 592 C CA . VAL A 1 78 ? 1.431 -6.378 -1.636 1.00 93.62 78 VAL A CA 1
ATOM 593 C C . VAL A 1 78 ? 2.151 -5.505 -0.608 1.00 93.62 78 VAL A C 1
ATOM 595 O O . VAL A 1 78 ? 2.216 -5.871 0.563 1.00 93.62 78 VAL A O 1
ATOM 598 N N . ALA A 1 79 ? 2.636 -4.326 -1.003 1.00 92.69 79 ALA A N 1
ATOM 599 C CA . ALA A 1 79 ? 3.310 -3.396 -0.099 1.00 92.69 79 ALA A CA 1
ATOM 600 C C . ALA A 1 79 ? 2.383 -2.915 1.028 1.00 92.69 79 ALA A C 1
ATOM 602 O O . ALA A 1 79 ? 2.782 -2.886 2.192 1.00 92.69 79 ALA A O 1
ATOM 603 N N . ALA A 1 80 ? 1.128 -2.606 0.703 1.00 92.38 80 ALA A N 1
ATOM 604 C CA . ALA A 1 80 ? 0.096 -2.256 1.670 1.00 92.38 80 ALA A CA 1
ATOM 605 C C . ALA A 1 80 ? -0.176 -3.396 2.658 1.00 92.38 80 ALA A C 1
ATOM 607 O O . ALA A 1 80 ? -0.265 -3.164 3.863 1.00 92.38 80 ALA A O 1
ATOM 608 N N . TRP A 1 81 ? -0.262 -4.636 2.174 1.00 90.69 81 TRP A N 1
ATOM 609 C CA . TRP A 1 81 ? -0.461 -5.808 3.023 1.00 90.69 81 TRP A CA 1
ATOM 610 C C . TRP A 1 81 ? 0.730 -6.068 3.951 1.00 90.69 81 TRP A C 1
ATOM 612 O O . TRP A 1 81 ? 0.541 -6.363 5.135 1.00 90.69 81 TRP A O 1
ATOM 622 N N . VAL A 1 82 ? 1.955 -5.908 3.444 1.00 91.69 82 VAL A N 1
ATOM 623 C CA . VAL A 1 82 ? 3.177 -5.997 4.254 1.00 91.69 82 VAL A CA 1
ATOM 624 C C . VAL A 1 82 ? 3.184 -4.905 5.319 1.00 91.69 82 VAL A C 1
ATOM 626 O O . VAL A 1 82 ? 3.407 -5.215 6.485 1.00 91.69 82 VAL A O 1
ATOM 629 N N . LEU A 1 83 ? 2.877 -3.655 4.964 1.00 89.94 83 LEU A N 1
ATOM 630 C CA . LEU A 1 83 ? 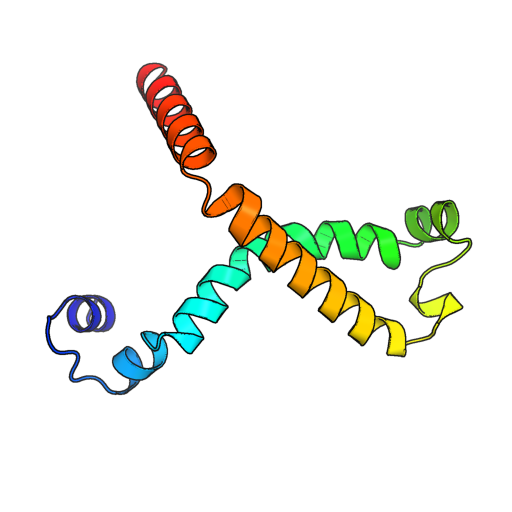2.815 -2.547 5.919 1.00 89.94 83 LEU A CA 1
ATOM 631 C C . LEU A 1 83 ? 1.745 -2.784 6.996 1.00 89.94 83 LEU A C 1
ATOM 633 O O . LEU A 1 83 ? 2.001 -2.580 8.186 1.00 89.94 83 LEU A O 1
ATOM 637 N N . GLN A 1 84 ? 0.576 -3.285 6.589 1.00 87.62 84 GLN A N 1
ATOM 638 C CA . GLN A 1 84 ? -0.506 -3.651 7.496 1.00 87.62 84 GLN A CA 1
ATOM 639 C C . GLN A 1 84 ? -0.037 -4.684 8.525 1.00 87.62 84 GLN A C 1
ATOM 641 O O . GLN A 1 84 ? -0.216 -4.477 9.724 1.00 87.62 84 GLN A O 1
ATOM 646 N N . LYS A 1 85 ? 0.599 -5.774 8.076 1.00 85.81 85 LYS A N 1
ATOM 647 C CA . LYS A 1 85 ? 1.033 -6.861 8.965 1.00 85.81 85 LYS A CA 1
ATOM 648 C C . LYS A 1 85 ? 2.271 -6.529 9.795 1.00 85.81 85 LYS A C 1
ATOM 650 O O . LYS A 1 85 ? 2.314 -6.832 10.986 1.00 85.81 85 LYS A O 1
ATOM 655 N N . ALA A 1 86 ? 3.291 -5.952 9.172 1.00 85.06 86 ALA A N 1
ATOM 656 C CA . ALA A 1 86 ? 4.595 -5.753 9.794 1.00 85.06 86 ALA A CA 1
ATOM 657 C C . ALA A 1 86 ? 4.621 -4.545 10.737 1.00 85.06 86 ALA A C 1
ATOM 659 O O . ALA A 1 86 ? 5.330 -4.573 11.744 1.00 85.06 86 ALA A O 1
ATOM 660 N N . PHE A 1 87 ? 3.848 -3.498 10.428 1.00 83.50 87 PHE A N 1
ATOM 661 C CA . PHE A 1 87 ? 3.899 -2.236 11.160 1.00 83.50 87 PHE A CA 1
ATOM 662 C C . PHE A 1 87 ? 2.607 -1.954 11.926 1.00 83.50 87 PHE A C 1
ATOM 664 O O . PHE A 1 87 ? 2.644 -1.774 13.141 1.00 83.50 87 PHE A O 1
ATOM 671 N N . LEU A 1 88 ? 1.456 -1.967 11.250 1.00 77.75 88 LEU A N 1
ATOM 672 C CA . LEU A 1 88 ? 0.203 -1.485 11.847 1.00 77.75 88 LEU A CA 1
ATOM 673 C C . LEU A 1 88 ? -0.427 -2.473 12.831 1.00 77.75 88 LEU A C 1
ATOM 675 O O . LEU A 1 88 ? -1.004 -2.057 13.830 1.00 77.75 88 LEU A O 1
ATOM 679 N N . THR A 1 89 ? -0.274 -3.778 12.610 1.00 78.44 89 THR A N 1
ATOM 680 C CA . THR A 1 89 ? -0.713 -4.794 13.582 1.00 78.44 89 THR A CA 1
ATOM 681 C C . THR A 1 89 ? 0.353 -5.148 14.619 1.00 78.44 89 THR A C 1
ATOM 683 O O . THR A 1 89 ? 0.135 -6.023 15.460 1.00 78.44 89 THR A O 1
ATOM 686 N N . ASN A 1 90 ? 1.520 -4.498 14.582 1.00 82.88 90 ASN A N 1
ATOM 687 C CA . ASN A 1 90 ? 2.603 -4.802 15.503 1.00 82.88 90 ASN A CA 1
ATOM 688 C C . ASN A 1 90 ? 2.367 -4.130 16.864 1.00 82.88 90 ASN A C 1
ATOM 690 O O . ASN A 1 90 ? 2.409 -2.906 17.005 1.00 82.88 90 ASN A O 1
ATOM 694 N N . LYS A 1 91 ? 2.171 -4.954 17.900 1.00 77.69 91 LYS A N 1
ATOM 695 C CA . LYS A 1 91 ? 1.940 -4.495 19.278 1.00 77.69 91 LYS A CA 1
ATOM 696 C C . LYS A 1 91 ? 3.073 -3.614 19.810 1.00 77.69 91 LYS A C 1
ATOM 698 O O . LYS A 1 91 ? 2.819 -2.728 20.619 1.00 77.69 91 LYS A O 1
ATOM 703 N N . GLN A 1 92 ? 4.310 -3.826 19.360 1.00 77.69 92 GLN A N 1
ATOM 704 C CA . GLN A 1 92 ? 5.444 -3.001 19.780 1.00 77.69 92 GLN A CA 1
ATOM 705 C C . GLN A 1 92 ? 5.332 -1.576 19.238 1.00 77.69 92 GLN A C 1
ATOM 707 O O . GLN A 1 92 ? 5.524 -0.630 19.996 1.00 77.69 92 GLN A O 1
ATOM 712 N N . VAL A 1 93 ? 4.956 -1.426 17.965 1.00 78.50 93 VAL A N 1
ATOM 713 C CA . VAL A 1 93 ? 4.730 -0.117 17.336 1.00 78.50 93 VAL A CA 1
ATOM 714 C C . VAL A 1 93 ? 3.577 0.601 18.033 1.00 78.50 93 VAL A C 1
ATOM 716 O O . VAL A 1 93 ? 3.734 1.748 18.438 1.00 78.50 93 VAL A O 1
ATOM 719 N N . SER A 1 94 ? 2.471 -0.103 18.292 1.00 78.12 94 SER A N 1
ATOM 720 C CA . SER A 1 94 ? 1.331 0.452 19.033 1.00 78.12 94 SER A CA 1
ATOM 721 C C . SER A 1 94 ? 1.723 0.946 20.432 1.00 78.12 94 SER A C 1
ATOM 723 O O . SER A 1 94 ? 1.342 2.045 20.829 1.00 78.12 94 SER A O 1
ATOM 725 N N . ASN A 1 95 ? 2.508 0.162 21.176 1.00 80.94 95 ASN A N 1
ATOM 726 C CA . ASN A 1 95 ? 2.969 0.543 22.513 1.00 80.94 95 ASN A CA 1
ATOM 727 C C . ASN A 1 95 ? 3.934 1.735 22.477 1.00 80.94 95 ASN A C 1
ATOM 729 O O . ASN A 1 95 ? 3.925 2.565 23.386 1.00 80.94 95 ASN A O 1
ATOM 733 N N . LEU A 1 96 ? 4.776 1.826 21.446 1.00 82.44 96 LEU A N 1
ATOM 734 C CA . LEU A 1 96 ? 5.711 2.934 21.280 1.00 82.44 96 LEU A CA 1
ATOM 735 C C . LEU A 1 96 ? 4.972 4.232 2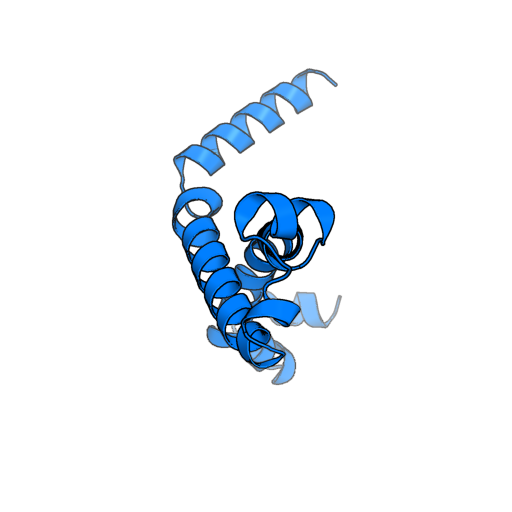0.934 1.00 82.44 96 LEU A C 1
ATOM 737 O O . LEU A 1 96 ? 5.217 5.260 21.564 1.00 82.44 96 LEU A O 1
ATOM 741 N N . SER A 1 97 ? 4.023 4.170 19.995 1.00 82.19 97 SER A N 1
ATOM 742 C CA . SER A 1 97 ? 3.162 5.299 19.636 1.00 82.19 97 SER A CA 1
ATOM 743 C C . SER A 1 97 ? 2.361 5.798 20.838 1.00 82.19 97 SER A C 1
ATOM 745 O O . SER A 1 97 ? 2.347 7.001 21.083 1.00 82.19 97 SER A O 1
ATOM 747 N N . GLY A 1 98 ? 1.783 4.895 21.641 1.00 80.31 98 GLY A N 1
ATOM 748 C CA . GLY A 1 98 ? 1.077 5.261 22.876 1.00 80.31 98 GLY A CA 1
ATOM 749 C C . GLY A 1 98 ? 1.969 6.024 23.859 1.00 80.31 98 GLY A C 1
ATOM 750 O O . GLY A 1 98 ? 1.624 7.118 24.292 1.00 80.31 98 GLY A O 1
ATOM 751 N N . LYS A 1 99 ? 3.185 5.522 24.117 1.00 85.12 99 LYS A N 1
ATOM 752 C CA . LYS A 1 99 ? 4.155 6.202 24.995 1.00 85.12 99 LYS A CA 1
ATOM 753 C C . LYS A 1 99 ? 4.580 7.581 24.481 1.00 85.12 99 LYS A C 1
ATOM 755 O O . LYS A 1 99 ? 4.847 8.469 25.288 1.00 85.12 99 LYS A O 1
ATOM 760 N N . MET A 1 100 ? 4.683 7.773 23.164 1.00 83.19 100 MET A N 1
ATOM 761 C CA . MET A 1 100 ? 5.001 9.087 22.591 1.00 83.19 100 MET A CA 1
ATOM 762 C C . MET A 1 100 ? 3.840 10.069 22.737 1.00 83.19 100 MET A C 1
ATOM 764 O O . MET A 1 100 ? 4.084 11.224 23.081 1.00 83.19 100 MET A O 1
ATOM 768 N N . VAL A 1 101 ? 2.602 9.611 22.532 1.00 86.31 101 VAL A N 1
ATOM 769 C CA . VAL A 1 101 ? 1.396 10.420 22.761 1.00 86.31 101 VAL A CA 1
ATOM 770 C C . VAL A 1 101 ? 1.304 10.836 24.227 1.00 86.31 101 VAL A C 1
ATOM 772 O O . VAL A 1 101 ? 1.145 12.021 24.502 1.00 86.31 101 VAL A O 1
ATOM 775 N N . ASP A 1 102 ? 1.521 9.911 25.164 1.00 85.50 102 ASP A N 1
ATOM 776 C CA . ASP A 1 102 ? 1.534 10.218 26.600 1.00 85.50 102 ASP A CA 1
ATOM 777 C C . ASP A 1 102 ? 2.622 11.234 26.966 1.00 85.50 102 ASP A C 1
ATOM 779 O O . ASP A 1 102 ? 2.426 12.089 27.829 1.00 85.50 102 ASP A O 1
ATOM 783 N N . LYS A 1 103 ? 3.790 11.151 26.320 1.00 87.00 103 LYS A N 1
ATOM 784 C CA . LYS A 1 103 ? 4.895 12.087 26.552 1.00 87.00 103 LYS A CA 1
ATOM 785 C C . LYS A 1 103 ? 4.586 13.481 26.002 1.00 87.00 103 LYS A C 1
ATOM 787 O O . LYS A 1 103 ? 4.913 14.462 26.658 1.00 87.00 103 LYS A O 1
ATOM 792 N N . LEU A 1 104 ? 3.948 13.565 24.835 1.00 85.25 104 LEU A N 1
ATOM 793 C CA . LEU A 1 104 ? 3.490 14.821 24.231 1.00 85.25 104 LEU A CA 1
ATOM 794 C C . LEU A 1 104 ? 2.352 15.456 25.032 1.00 85.25 104 LEU A C 1
ATOM 796 O O . LEU A 1 104 ? 2.392 16.651 25.287 1.00 85.25 104 LEU A O 1
ATOM 800 N N . SER A 1 105 ? 1.388 14.659 25.491 1.00 87.00 105 SER A N 1
ATOM 801 C CA . SER A 1 105 ? 0.261 15.132 26.304 1.00 87.00 105 SER A CA 1
ATOM 802 C C . SER A 1 105 ? 0.675 15.659 27.678 1.00 87.00 105 SER A C 1
ATOM 804 O O . SER A 1 105 ? -0.123 16.331 28.312 1.00 87.00 105 SER A O 1
ATOM 806 N N . LYS A 1 106 ? 1.873 15.319 28.165 1.00 86.00 106 LYS A N 1
ATOM 807 C CA . LYS A 1 106 ? 2.445 15.863 29.409 1.00 86.00 106 LYS A CA 1
ATOM 808 C C . LYS A 1 106 ? 3.293 17.117 29.181 1.00 86.00 106 LYS A C 1
ATOM 810 O O . LYS A 1 106 ? 3.782 17.698 30.144 1.00 86.00 106 LYS A O 1
ATOM 815 N N . LEU A 1 107 ? 3.552 17.457 27.920 1.00 78.19 107 LEU A N 1
ATOM 816 C CA . LEU A 1 107 ? 4.363 18.599 27.498 1.00 78.19 107 LEU A CA 1
ATOM 817 C C . LEU A 1 107 ? 3.506 19.843 27.212 1.00 78.19 107 LEU A C 1
ATOM 819 O O . LEU A 1 107 ? 4.053 20.940 27.141 1.00 78.19 107 LEU A O 1
ATOM 823 N N . PHE A 1 108 ? 2.194 19.649 27.059 1.00 61.38 108 PHE A N 1
ATOM 824 C CA . PHE A 1 108 ? 1.148 20.667 26.970 1.00 61.38 108 PHE A CA 1
ATOM 825 C C . PHE A 1 108 ? 0.258 20.585 28.211 1.00 61.38 108 PHE A C 1
ATOM 827 O O . PHE A 1 108 ? -0.315 21.633 28.575 1.00 61.38 108 PHE A O 1
#

Organism: NCBI:txid2562239

Mean predicted aligned error: 8.9 Å

Secondary structure (DSSP, 8-state):
-HHHHHHSSSS---HHHHHHTSHHHHHHHHHHHHHHHHHHHHHHHHH-HHHHHHHHSS-HHHHH-TTHHHHHHHHHHHHHHHHIIIIIT-HHHHHHHHHHHHHHHTT-